Protein AF-A0A2J8KIH5-F1 (afdb_monomer_lite)

Organism: Pan troglodytes (NCBI:txid9598)

Secondary structure (DSSP, 8-state):
-HHHHHHHHHHHHHHHHHHHHHHHHHHHHHHHHHHHHHHHHHHHHHHHHHHHHHHHHHHHHTS----TT------SS----S-EEEEEEEE-TT--EEEEEEEEEEE--GGGTT-EE---EEESS--TTTTTT-TTTHHHH--TTPPPBBTTB--SSSSS-HHHHTTS-B--SSS-TT--

InterPro domains:
  IPR002181 Fibrinogen, alpha/beta/gamma chain, C-terminal globular domain [PF00147] (81-174)
  IPR002181 Fibrinogen, alpha/beta/gamma chain, C-terminal globular domain [PS51406] (83-180)
  IPR002181 Fibrinogen, alpha/beta/gamma chain, C-terminal globular domain [SM00186] (34-180)
  IPR014716 Fibrinogen, alpha/beta/gamma chain, C-terminal globular, subdomain 1 [G3DSA:3.90.215.10] (69-177)
  IPR036056 Fibrinogen-like, C-terminal [SSF56496] (82-174)
  IPR037579 Fibrinogen/angiopoietin-like [PTHR47221] (82-174)

Sequence (180 aa):
MAKMFSFILVTTALIMSREISALEDCAQEQVRLRAQVHLLETRVKQQQVKIKQLLQENEVQFLDKGDENTVIDLGSKRQYAEDYTLKIDLEDFEKNSRYAQYKNFKVGDEKNFYELNIGEYSGTAGDSLAGNFHPEVQWWASHQRMKFSTWDRDHDNYEGNCAEEDQSGWWFNRFDVLRA

Radius of gyration: 36.08 Å; chains: 1; bounding box: 93×75×76 Å

Structure (mmCIF, N/CA/C/O backbone):
data_AF-A0A2J8KIH5-F1
#
_entry.id   AF-A0A2J8KIH5-F1
#
loop_
_atom_site.group_PDB
_atom_site.id
_atom_site.type_symbol
_atom_site.label_atom_id
_atom_site.label_alt_id
_atom_site.label_comp_id
_atom_site.label_asym_id
_atom_site.label_entity_id
_atom_site.label_seq_id
_atom_site.pdbx_PDB_ins_code
_atom_site.Cartn_x
_atom_site.Cartn_y
_atom_site.Cartn_z
_atom_site.occupancy
_atom_site.B_iso_or_equiv
_atom_site.auth_seq_id
_atom_site.auth_comp_id
_atom_site.auth_asym_id
_atom_site.auth_atom_id
_atom_site.pdbx_PDB_model_num
ATOM 1 N N . MET A 1 1 ? -70.693 -60.080 53.841 1.00 62.47 1 MET A N 1
ATOM 2 C CA . MET A 1 1 ? -70.686 -59.134 52.701 1.00 62.47 1 MET A CA 1
ATOM 3 C C . MET A 1 1 ? -70.162 -57.743 53.075 1.00 62.47 1 MET A C 1
ATOM 5 O O . MET A 1 1 ? -69.231 -57.300 52.423 1.00 62.47 1 MET A O 1
ATOM 9 N N . ALA A 1 2 ? -70.632 -57.092 54.150 1.00 60.31 2 ALA A N 1
ATOM 10 C CA . ALA A 1 2 ? -70.178 -55.739 54.537 1.00 60.31 2 ALA A CA 1
ATOM 11 C C . ALA A 1 2 ? -68.654 -55.582 54.767 1.00 60.31 2 ALA A C 1
ATOM 13 O O . ALA A 1 2 ? -68.066 -54.586 54.356 1.00 60.31 2 ALA A O 1
ATOM 14 N N . LYS A 1 3 ? -67.987 -56.592 55.349 1.00 62.78 3 LYS A N 1
ATOM 15 C CA . LYS A 1 3 ? -66.528 -56.560 55.586 1.00 62.78 3 LYS A CA 1
ATOM 16 C C . LYS A 1 3 ? -65.689 -56.533 54.296 1.00 62.78 3 LYS A C 1
ATOM 18 O O . LYS A 1 3 ? -64.592 -55.993 54.303 1.00 62.78 3 LYS A O 1
ATOM 23 N N . MET A 1 4 ? -66.207 -57.083 53.196 1.00 65.75 4 MET A N 1
ATOM 24 C CA . MET A 1 4 ? -65.490 -57.176 51.917 1.00 65.75 4 MET A CA 1
ATOM 25 C C . MET A 1 4 ? -65.538 -55.855 51.135 1.00 65.75 4 MET A C 1
ATOM 27 O O . MET A 1 4 ? -64.523 -55.421 50.605 1.00 65.75 4 MET A O 1
ATOM 31 N N . PHE A 1 5 ? -66.688 -55.170 51.138 1.00 67.25 5 PHE A N 1
ATOM 32 C CA . PHE A 1 5 ? -66.838 -53.844 50.522 1.00 67.25 5 PHE A CA 1
ATOM 33 C C . PHE A 1 5 ? -65.976 -52.777 51.205 1.00 67.25 5 PHE A C 1
ATOM 35 O O . PHE A 1 5 ? -65.385 -51.938 50.532 1.00 67.25 5 PHE A O 1
ATOM 42 N N . SER A 1 6 ? -65.842 -52.850 52.533 1.00 72.75 6 SER A N 1
ATOM 43 C CA . SER A 1 6 ? -64.960 -51.953 53.286 1.00 72.75 6 SER A CA 1
ATOM 44 C C . SER A 1 6 ? -63.487 -52.135 52.912 1.00 72.75 6 SER A C 1
ATOM 46 O O . SER A 1 6 ? -62.759 -51.151 52.844 1.00 72.75 6 SER A O 1
ATOM 48 N N . PHE A 1 7 ? -63.042 -53.369 52.660 1.00 70.50 7 PHE A N 1
ATOM 49 C CA . PHE A 1 7 ? -61.662 -53.642 52.254 1.00 70.50 7 PHE A CA 1
ATOM 50 C C . PHE A 1 7 ? -61.374 -53.095 50.854 1.00 70.50 7 PHE A C 1
ATOM 52 O O . PHE A 1 7 ? -60.352 -52.447 50.651 1.00 70.50 7 PHE A O 1
ATOM 59 N N . ILE A 1 8 ? -62.310 -53.288 49.918 1.00 72.19 8 ILE A N 1
ATOM 60 C CA . ILE A 1 8 ? -62.192 -52.781 48.546 1.00 72.19 8 ILE A CA 1
ATOM 61 C C . ILE A 1 8 ? -62.066 -51.250 48.553 1.00 72.19 8 ILE A C 1
ATOM 63 O O . ILE A 1 8 ? -61.100 -50.732 48.000 1.00 72.19 8 ILE A O 1
ATOM 67 N N . LEU A 1 9 ? -62.950 -50.538 49.264 1.00 73.00 9 LEU A N 1
ATOM 68 C CA . LEU A 1 9 ? -62.911 -49.072 49.377 1.00 73.00 9 LEU A CA 1
ATOM 69 C C . LEU A 1 9 ? -61.588 -48.541 49.956 1.00 73.00 9 LEU A C 1
ATOM 71 O O . LEU A 1 9 ? -61.053 -47.546 49.467 1.00 73.00 9 LEU A O 1
ATOM 75 N N . VAL A 1 10 ? -61.037 -49.215 50.970 1.00 75.31 10 VAL A N 1
ATOM 76 C CA . VAL A 1 10 ? -59.755 -48.834 51.586 1.00 75.31 10 VAL A CA 1
ATOM 77 C C . VAL A 1 10 ? -58.589 -49.075 50.625 1.00 75.31 10 VAL A C 1
ATOM 79 O O . VAL A 1 10 ? -57.720 -48.216 50.490 1.00 75.31 10 VAL A O 1
ATOM 82 N N . THR A 1 11 ? -58.581 -50.205 49.911 1.00 74.38 11 THR A N 1
ATOM 83 C CA . THR A 1 11 ? -57.525 -50.502 48.931 1.00 74.38 11 THR A CA 1
ATOM 84 C C . THR A 1 11 ? -57.546 -49.544 47.745 1.00 74.38 11 THR A C 1
ATOM 86 O O . THR A 1 11 ? -56.491 -49.054 47.353 1.00 74.38 11 THR A O 1
ATOM 89 N N . THR A 1 12 ? -58.725 -49.197 47.220 1.00 74.25 12 THR A N 1
ATOM 90 C CA . THR A 1 12 ? -58.836 -48.221 46.130 1.00 74.25 12 THR A CA 1
ATOM 91 C C . THR A 1 12 ? -58.408 -46.829 46.583 1.00 74.25 12 THR A C 1
ATOM 93 O O . THR A 1 12 ? -57.681 -46.161 45.861 1.00 74.25 12 THR A O 1
ATOM 96 N N . ALA A 1 13 ? -58.764 -46.404 47.800 1.00 74.50 13 ALA A N 1
ATOM 97 C CA . ALA A 1 13 ? -58.343 -45.106 48.330 1.00 74.50 13 ALA A CA 1
ATOM 98 C C . ALA A 1 13 ? -56.814 -44.996 48.505 1.00 74.50 13 ALA A C 1
ATOM 100 O O . ALA A 1 13 ? -56.241 -43.952 48.209 1.00 74.50 13 ALA A O 1
ATOM 101 N N . LEU A 1 14 ? -56.150 -46.075 48.937 1.00 70.69 14 LEU A N 1
ATOM 102 C CA . LEU A 1 14 ? -54.689 -46.136 49.091 1.00 70.69 14 LEU A CA 1
ATOM 103 C C . LEU A 1 14 ? -53.931 -46.138 47.755 1.00 70.69 14 LEU A C 1
ATOM 105 O O . LEU A 1 14 ? -52.815 -45.627 47.682 1.00 70.69 14 LEU A O 1
ATOM 109 N N . ILE A 1 15 ? -54.508 -46.733 46.708 1.00 72.81 15 ILE A N 1
ATOM 110 C CA . ILE A 1 15 ? -53.921 -46.721 45.360 1.00 72.81 15 ILE A CA 1
ATOM 111 C C . ILE A 1 15 ? -54.034 -45.313 44.765 1.00 72.81 15 ILE A C 1
ATOM 113 O O . ILE A 1 15 ? -53.029 -44.757 44.331 1.00 72.81 15 ILE A O 1
ATOM 117 N N . MET A 1 16 ? -55.217 -44.697 44.854 1.00 67.56 16 MET A N 1
ATOM 118 C CA . MET A 1 16 ? -55.444 -43.337 44.354 1.00 67.56 16 MET A CA 1
ATOM 119 C C . MET A 1 16 ? -54.585 -42.297 45.086 1.00 67.56 16 MET A C 1
ATOM 121 O O . MET A 1 16 ? -54.053 -41.389 44.454 1.00 67.56 16 MET A O 1
ATOM 125 N N . SER A 1 17 ? -54.397 -42.420 46.406 1.00 65.19 17 SER A N 1
ATOM 126 C CA . SER A 1 17 ? -53.548 -41.486 47.159 1.00 65.19 17 SER A CA 1
ATOM 127 C C . SER A 1 17 ? -52.064 -41.609 46.803 1.00 65.19 17 SER A C 1
ATOM 129 O O . SER A 1 17 ? -51.377 -40.593 46.730 1.00 65.19 17 SER A O 1
ATOM 131 N N . ARG A 1 18 ? -51.581 -42.827 46.520 1.00 69.00 18 ARG A N 1
ATOM 132 C CA . ARG A 1 18 ? -50.215 -43.067 46.026 1.00 69.00 18 ARG A CA 1
ATOM 133 C C . ARG A 1 18 ? -49.982 -42.509 44.622 1.00 69.00 18 ARG A C 1
ATOM 135 O O . ARG A 1 18 ? -48.902 -41.992 44.352 1.00 69.00 18 ARG A O 1
ATOM 142 N N . GLU A 1 19 ? -50.968 -42.616 43.735 1.00 69.56 19 GLU A N 1
ATOM 143 C CA . GLU A 1 19 ? -50.882 -42.054 42.380 1.00 69.56 19 GLU A CA 1
ATOM 144 C C . GLU A 1 19 ? -50.878 -40.518 42.397 1.00 69.56 19 GLU A C 1
ATOM 146 O O . GLU A 1 19 ? -50.094 -39.905 41.675 1.00 69.56 19 GLU A O 1
ATOM 151 N N . ILE A 1 20 ? -51.675 -39.893 43.272 1.00 66.75 20 ILE A N 1
ATOM 152 C CA . ILE A 1 20 ? -51.694 -38.431 43.451 1.00 66.75 20 ILE A CA 1
ATOM 153 C C . ILE A 1 20 ? -50.359 -37.927 44.018 1.00 66.75 20 ILE A C 1
ATOM 155 O O . ILE A 1 20 ? -49.801 -36.976 43.473 1.00 66.75 20 ILE A O 1
ATOM 159 N N . SER A 1 21 ? -49.802 -38.587 45.043 1.00 67.19 21 SER A N 1
ATOM 160 C CA . SER A 1 21 ? -48.507 -38.182 45.611 1.00 67.19 21 SER A CA 1
ATOM 161 C C . SER A 1 21 ? -47.362 -38.315 44.602 1.00 67.19 21 SER A C 1
ATOM 163 O O . SER A 1 21 ? -46.514 -37.436 44.505 1.00 67.19 21 SER A O 1
ATOM 165 N N . ALA A 1 22 ? -47.365 -39.380 43.791 1.00 68.94 22 ALA A N 1
ATOM 166 C CA . ALA A 1 22 ? -46.358 -39.571 42.748 1.00 68.94 22 ALA A CA 1
ATOM 167 C C . ALA A 1 22 ? -46.469 -38.526 41.618 1.00 68.94 22 ALA A C 1
ATOM 169 O O . ALA A 1 22 ? -45.459 -38.142 41.024 1.00 68.94 22 ALA A O 1
ATOM 170 N N . LEU A 1 23 ? -47.685 -38.054 41.320 1.00 63.81 23 LEU A N 1
ATOM 171 C CA . LEU A 1 23 ? -47.927 -37.007 40.329 1.00 63.81 23 LEU A CA 1
ATOM 172 C C . LEU A 1 23 ? -47.483 -35.623 40.833 1.00 63.81 23 LEU A C 1
ATOM 174 O O . LEU A 1 23 ? -46.897 -34.863 40.060 1.00 63.81 23 LEU A O 1
ATOM 178 N N . GLU A 1 24 ? -47.706 -35.311 42.115 1.00 73.00 24 GLU A N 1
ATOM 179 C CA . GLU A 1 24 ? -47.193 -34.090 42.757 1.00 73.00 24 GLU A CA 1
ATOM 180 C C . GLU A 1 24 ? -45.658 -34.070 42.791 1.00 73.00 24 GLU A C 1
ATOM 182 O O . GLU A 1 24 ? -45.057 -33.069 42.393 1.00 73.00 24 GLU A O 1
ATOM 187 N N . ASP A 1 25 ? -45.019 -35.190 43.144 1.00 76.62 25 ASP A N 1
ATOM 188 C CA . ASP A 1 25 ? -43.556 -35.324 43.124 1.00 76.62 25 ASP A CA 1
ATOM 189 C C . ASP A 1 25 ? -42.980 -35.137 41.705 1.00 76.62 25 ASP A C 1
ATOM 191 O O . ASP A 1 25 ? -41.962 -34.466 41.511 1.00 76.62 25 ASP A O 1
ATOM 195 N N . CYS A 1 26 ? -43.658 -35.668 40.679 1.00 78.12 26 CYS A N 1
ATOM 196 C CA . CYS A 1 26 ? -43.258 -35.505 39.279 1.00 78.12 26 CYS A CA 1
ATOM 197 C C . CYS A 1 26 ? -43.402 -34.053 38.791 1.00 78.12 26 CYS A C 1
ATOM 199 O O . CYS A 1 26 ? -42.505 -33.526 38.124 1.00 78.12 26 CYS A O 1
ATOM 201 N N . ALA A 1 27 ? -44.502 -33.381 39.145 1.00 84.69 27 ALA A N 1
ATOM 202 C CA . ALA A 1 27 ? -44.735 -31.981 38.795 1.00 84.69 27 ALA A CA 1
ATOM 203 C C . ALA A 1 27 ? -43.718 -31.047 39.475 1.00 84.69 27 ALA A C 1
ATOM 205 O O . ALA A 1 27 ? -43.177 -30.142 38.829 1.00 84.69 27 ALA A O 1
ATOM 206 N N . GLN A 1 28 ? -43.400 -31.304 40.747 1.00 88.62 28 GLN A N 1
ATOM 207 C CA . GLN A 1 28 ? -42.380 -30.582 41.507 1.00 88.62 28 GLN A CA 1
ATOM 208 C C . GLN A 1 28 ? -40.995 -30.720 40.851 1.00 88.62 28 GLN A C 1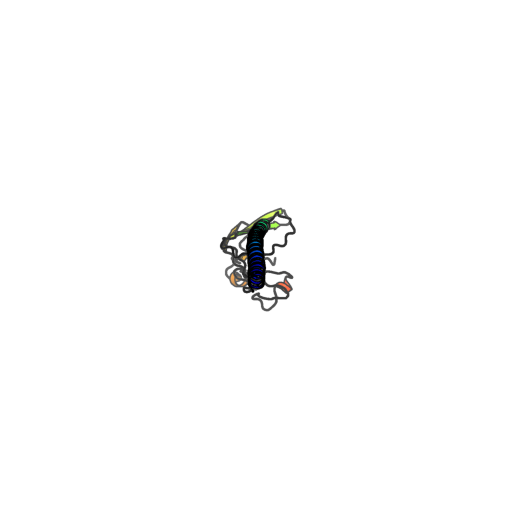
ATOM 210 O O . GLN A 1 28 ? -40.300 -29.721 40.630 1.00 88.62 28 GLN A O 1
ATOM 215 N N . GLU A 1 29 ? -40.609 -31.941 40.470 1.00 90.88 29 GLU A N 1
ATOM 216 C CA . GLU A 1 29 ? -39.312 -32.194 39.837 1.00 90.88 29 GLU A CA 1
ATOM 217 C C . GLU A 1 29 ? -39.248 -31.607 38.416 1.00 90.88 29 GLU A C 1
ATOM 219 O O . GLU A 1 29 ? -38.217 -31.073 38.006 1.00 90.88 29 GLU A O 1
ATOM 224 N N . GLN A 1 30 ? -40.363 -31.582 37.679 1.00 92.00 30 GLN A N 1
ATOM 225 C CA . GLN A 1 30 ? -40.442 -30.920 36.375 1.00 92.00 30 GLN A CA 1
ATOM 226 C C . GLN A 1 30 ? -40.236 -29.402 36.480 1.00 92.00 30 GLN A C 1
ATOM 228 O O . GLN A 1 30 ? -39.535 -28.816 35.651 1.00 92.00 30 GLN A O 1
ATOM 233 N N . VAL A 1 31 ? -40.818 -28.751 37.491 1.00 94.44 31 VAL A N 1
ATOM 234 C CA . VAL A 1 31 ? -40.609 -27.316 37.745 1.00 94.44 31 VAL A CA 1
ATOM 235 C C . VAL A 1 31 ? -39.153 -27.046 38.117 1.00 94.44 31 VAL A C 1
ATOM 237 O O . VAL A 1 31 ? -38.543 -26.120 37.576 1.00 94.44 31 VAL A O 1
ATOM 240 N N . ARG A 1 32 ? -38.560 -27.890 38.968 1.00 94.94 32 ARG A N 1
ATOM 241 C CA . ARG A 1 32 ? -37.146 -27.795 39.349 1.00 94.94 32 ARG A CA 1
ATOM 242 C C . ARG A 1 32 ? -36.214 -27.942 38.144 1.00 94.94 32 ARG A C 1
ATOM 244 O O . ARG A 1 32 ? -35.316 -27.118 37.968 1.00 94.94 32 ARG A O 1
ATOM 251 N N . LEU A 1 33 ? -36.433 -28.952 37.303 1.00 95.38 33 LEU A N 1
ATOM 252 C CA . LEU A 1 33 ? -35.628 -29.188 36.102 1.00 95.38 33 LEU A CA 1
ATOM 253 C C . LEU A 1 33 ? -35.782 -28.044 35.094 1.00 95.38 33 LEU A C 1
ATOM 255 O O . LEU A 1 33 ? -34.785 -27.573 34.552 1.00 95.38 33 LEU A O 1
ATOM 259 N N . ARG A 1 34 ? -36.998 -27.517 34.897 1.00 96.00 34 ARG A N 1
ATOM 260 C CA . ARG A 1 34 ? -37.233 -26.333 34.049 1.00 96.00 34 ARG A CA 1
ATOM 261 C C . ARG A 1 34 ? -36.507 -25.095 34.572 1.00 96.00 34 ARG A C 1
ATOM 263 O O . ARG A 1 34 ? -35.906 -24.371 33.782 1.00 96.00 34 ARG A O 1
ATOM 270 N N . ALA A 1 35 ? -36.507 -24.873 35.885 1.00 96.06 35 ALA A N 1
ATOM 271 C CA . ALA A 1 35 ? -35.762 -23.776 36.496 1.00 96.06 35 ALA A CA 1
ATOM 272 C C . ALA A 1 35 ? -34.242 -23.939 36.308 1.00 96.06 35 ALA A C 1
ATOM 274 O O . ALA A 1 35 ? -33.553 -22.967 35.996 1.00 96.06 35 ALA A O 1
ATOM 275 N N . GLN A 1 36 ? -33.714 -25.163 36.430 1.00 97.50 36 GLN A N 1
ATOM 276 C CA . GLN A 1 36 ? -32.299 -25.448 36.164 1.00 97.50 36 GLN A CA 1
ATOM 277 C C . GLN A 1 36 ? -31.924 -25.225 34.695 1.00 97.50 36 GLN A C 1
ATOM 279 O O . GLN A 1 36 ? -30.903 -24.591 34.427 1.00 97.50 36 GLN A O 1
ATOM 284 N N . VAL A 1 37 ? -32.749 -25.684 33.750 1.00 97.31 37 VAL A N 1
ATOM 285 C CA . VAL A 1 37 ? -32.538 -25.443 32.313 1.00 97.31 37 VAL A CA 1
ATOM 286 C C . VAL A 1 37 ? -32.551 -23.946 32.019 1.00 97.31 37 VAL A C 1
ATOM 288 O O . VAL A 1 37 ? -31.622 -23.443 31.393 1.00 97.31 37 VAL A O 1
ATOM 291 N N . HIS A 1 38 ? -33.521 -23.202 32.551 1.00 96.94 38 HIS A N 1
ATOM 292 C CA . HIS A 1 38 ? -33.596 -21.761 32.326 1.00 96.94 38 HIS A CA 1
ATOM 293 C C . HIS A 1 38 ? -32.378 -21.011 32.907 1.00 96.94 38 HIS A C 1
ATOM 295 O O . HIS A 1 38 ? -31.842 -20.089 32.278 1.00 96.94 38 HIS A O 1
ATOM 301 N N . LEU A 1 39 ? -31.884 -21.432 34.077 1.00 97.50 39 LEU A N 1
ATOM 302 C CA . LEU A 1 39 ? -30.657 -20.895 34.670 1.00 97.50 39 LEU A CA 1
ATOM 303 C C . LEU A 1 39 ? -29.432 -21.168 33.785 1.00 97.50 39 LEU A C 1
ATOM 305 O O . LEU A 1 39 ? -28.609 -20.272 33.585 1.00 97.50 39 LEU A O 1
ATOM 309 N N . LEU A 1 40 ? -29.313 -22.384 33.245 1.00 97.12 40 LEU A N 1
ATOM 310 C CA . LEU A 1 40 ? -28.233 -22.753 32.329 1.00 97.12 40 LEU A CA 1
ATOM 311 C C . LEU A 1 40 ? -28.295 -21.940 31.036 1.00 97.12 40 LEU A C 1
ATOM 313 O O . LEU A 1 40 ? -27.283 -21.378 30.630 1.00 97.12 40 LEU A O 1
ATOM 317 N N . GLU A 1 41 ? -29.473 -21.789 30.436 1.00 96.50 41 GLU A N 1
ATOM 318 C CA . GLU A 1 41 ? -29.662 -20.968 29.236 1.00 96.50 41 GLU A CA 1
ATOM 319 C C . GLU A 1 41 ? -29.258 -19.512 29.467 1.00 96.50 41 GLU A C 1
ATOM 321 O O . GLU A 1 41 ? -28.604 -18.897 28.624 1.00 96.50 41 GLU A O 1
ATOM 326 N N . THR A 1 42 ? -29.609 -18.957 30.627 1.00 96.00 42 THR A N 1
ATOM 327 C CA . THR A 1 42 ? -29.255 -17.579 30.982 1.00 96.00 42 THR A CA 1
ATOM 328 C C . THR A 1 42 ? -27.745 -17.432 31.139 1.00 96.00 42 THR A C 1
ATOM 330 O O . THR A 1 42 ? -27.160 -16.493 30.600 1.00 96.00 42 THR A O 1
ATOM 333 N N . ARG A 1 43 ? -27.089 -18.396 31.800 1.00 97.00 43 ARG A N 1
ATOM 334 C CA . ARG A 1 43 ? -25.625 -18.429 31.933 1.00 97.00 43 ARG A CA 1
ATOM 335 C C . ARG A 1 43 ? -24.929 -18.556 30.583 1.00 97.00 43 ARG A C 1
ATOM 337 O O . ARG A 1 43 ? -23.974 -17.825 30.344 1.00 97.00 43 ARG A O 1
ATOM 344 N N . VAL A 1 44 ? -25.424 -19.411 29.689 1.00 97.25 44 VAL A N 1
ATOM 345 C CA . VAL A 1 44 ? -24.875 -19.561 28.333 1.00 97.25 44 VAL A CA 1
ATOM 346 C C . VAL A 1 44 ? -25.023 -18.260 27.548 1.00 97.25 44 VAL A C 1
ATOM 348 O O . VAL A 1 44 ? -24.050 -17.801 26.958 1.00 97.25 44 VAL A O 1
ATOM 351 N N . LYS A 1 45 ? -26.192 -17.608 27.588 1.00 94.31 45 LYS A N 1
ATOM 352 C CA . LYS A 1 45 ? -26.393 -16.301 26.937 1.00 94.31 45 LYS A CA 1
ATOM 353 C C . LYS A 1 45 ? -25.450 -15.240 27.500 1.00 94.31 45 LYS A C 1
ATOM 355 O O . LYS A 1 45 ? -24.854 -14.483 26.740 1.00 94.31 45 LYS A O 1
ATOM 360 N N . GLN A 1 46 ? -25.263 -15.209 28.817 1.00 94.62 46 GLN A N 1
ATOM 361 C CA . GLN A 1 46 ? -24.366 -14.258 29.467 1.00 94.62 46 GLN A CA 1
ATOM 362 C C . GLN A 1 46 ? -22.895 -14.520 29.108 1.00 94.62 46 GLN A C 1
ATOM 364 O O . GLN A 1 46 ? -22.154 -13.581 28.822 1.00 94.62 46 GLN A O 1
ATOM 369 N N . GLN A 1 47 ? -22.483 -15.789 29.046 1.00 93.06 47 GLN A N 1
ATOM 370 C CA . GLN A 1 47 ? -21.162 -16.181 28.557 1.00 93.06 47 GLN A CA 1
ATOM 371 C C . GLN A 1 47 ? -20.975 -15.813 27.084 1.00 93.06 47 GLN A C 1
AT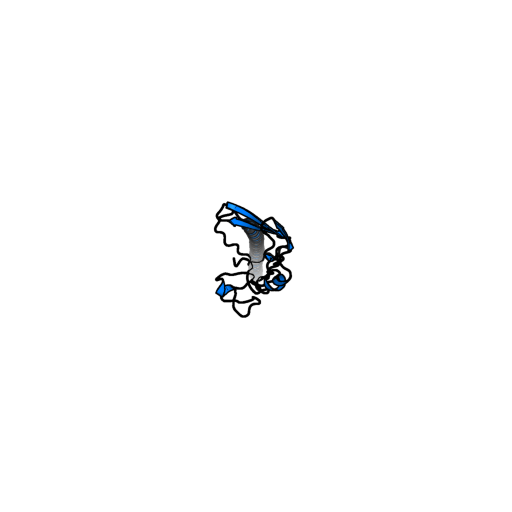OM 373 O O . GLN A 1 47 ? -19.931 -15.278 26.733 1.00 93.06 47 GLN A O 1
ATOM 378 N N . GLN A 1 48 ? -21.982 -16.019 26.231 1.00 90.12 48 GLN A N 1
ATOM 379 C CA . GLN A 1 48 ? -21.930 -15.619 24.823 1.00 90.12 48 GLN A CA 1
ATOM 380 C C . GLN A 1 48 ? -21.766 -14.106 24.658 1.00 90.12 48 GLN A C 1
ATOM 382 O O . GLN A 1 48 ? -20.962 -13.672 23.838 1.00 90.12 48 GLN A O 1
ATOM 387 N N . VAL A 1 49 ? -22.488 -13.299 25.441 1.00 93.00 49 VAL A N 1
ATOM 388 C CA . VAL A 1 49 ? -22.319 -11.837 25.442 1.00 93.00 49 VAL A CA 1
ATOM 389 C C . VAL A 1 49 ? -20.908 -11.465 25.886 1.00 93.00 49 VAL A C 1
ATOM 391 O O . VAL A 1 49 ? -20.260 -10.662 25.224 1.00 93.00 49 VAL A O 1
ATOM 394 N N . LYS A 1 50 ? -20.393 -12.097 26.946 1.00 92.44 50 LYS A N 1
ATOM 395 C CA . LYS A 1 50 ? -19.039 -11.829 27.435 1.00 92.44 50 LYS A CA 1
ATOM 396 C C . LYS A 1 50 ? -17.957 -12.254 26.442 1.00 92.44 50 LYS A C 1
ATOM 398 O O . LYS A 1 50 ? -16.989 -11.530 26.281 1.00 92.44 50 LYS A O 1
ATOM 403 N N . ILE A 1 51 ? -18.132 -13.373 25.738 1.00 90.81 51 ILE A N 1
ATOM 404 C CA . ILE A 1 51 ? -17.228 -13.794 24.658 1.00 90.81 51 ILE A CA 1
ATOM 405 C C . ILE A 1 51 ? -17.248 -12.767 23.526 1.00 90.81 51 ILE A C 1
ATOM 407 O O . ILE A 1 51 ? -16.187 -12.353 23.084 1.00 90.81 51 ILE A O 1
ATOM 411 N N . LYS A 1 52 ? -18.426 -12.307 23.087 1.00 81.75 52 LYS A N 1
ATOM 412 C CA . LYS A 1 52 ? -18.525 -11.255 22.061 1.00 81.75 52 LYS A CA 1
ATOM 413 C C . LYS A 1 52 ? -17.851 -9.958 22.504 1.00 81.75 52 LYS A C 1
ATOM 415 O O . LYS A 1 52 ? -17.128 -9.364 21.717 1.00 81.75 52 LYS A O 1
ATOM 420 N N . GLN A 1 53 ? -18.050 -9.557 23.758 1.00 84.62 53 GLN A N 1
ATOM 421 C CA . GLN A 1 53 ? -17.408 -8.376 24.323 1.00 84.62 53 GLN A CA 1
ATOM 422 C C . GLN A 1 53 ? -15.884 -8.535 24.380 1.00 84.62 53 GLN A C 1
ATOM 424 O O . GLN A 1 53 ? -15.176 -7.643 23.940 1.00 84.62 53 GLN A O 1
ATOM 429 N N . LEU A 1 54 ? -15.377 -9.679 24.845 1.00 78.94 54 LEU A N 1
ATOM 430 C CA . LEU A 1 54 ? -13.940 -9.959 24.885 1.00 78.94 54 LEU A CA 1
ATOM 431 C C . LEU A 1 54 ? -13.326 -10.033 23.482 1.00 78.94 54 LEU A C 1
ATOM 433 O O . LEU A 1 54 ? -12.201 -9.596 23.292 1.00 78.94 54 LEU A O 1
ATOM 437 N N . LEU A 1 55 ? -14.051 -10.562 22.491 1.00 76.12 55 LEU A N 1
ATOM 438 C CA . LEU A 1 55 ? -13.609 -10.543 21.095 1.00 76.12 55 LEU A CA 1
ATOM 439 C C . LEU A 1 55 ? -13.515 -9.110 20.564 1.00 76.12 55 LEU A C 1
ATOM 441 O O . LEU A 1 55 ? -12.530 -8.777 19.918 1.00 76.12 55 LEU A O 1
ATOM 445 N N . GLN A 1 56 ? -14.485 -8.256 20.896 1.00 71.50 56 GLN A N 1
ATOM 446 C CA . GLN A 1 56 ? -14.465 -6.844 20.523 1.00 71.50 56 GLN A CA 1
ATOM 447 C C . GLN A 1 56 ? -13.350 -6.068 21.252 1.00 71.50 56 GLN A C 1
ATOM 449 O O . GLN A 1 56 ? -12.661 -5.260 20.640 1.00 71.50 56 GLN A O 1
ATOM 454 N N . GLU A 1 57 ? -13.123 -6.333 22.541 1.00 68.38 57 GLU A N 1
ATOM 455 C CA . GLU A 1 57 ? -12.020 -5.748 23.319 1.00 68.38 57 GLU A CA 1
ATOM 456 C C . GLU A 1 57 ? -10.648 -6.206 22.791 1.00 68.38 57 GLU A C 1
ATOM 458 O O . GLU A 1 57 ? -9.744 -5.384 22.640 1.00 68.38 57 GLU A O 1
ATOM 463 N N . ASN A 1 58 ? -10.504 -7.486 22.429 1.00 56.81 58 ASN A N 1
ATOM 464 C CA . ASN A 1 58 ? -9.296 -8.015 21.792 1.00 56.81 58 ASN A CA 1
ATOM 465 C C . ASN A 1 58 ? -9.082 -7.421 20.395 1.00 56.81 58 ASN A C 1
ATOM 467 O O . ASN A 1 58 ? -7.948 -7.129 20.031 1.00 56.81 58 ASN A O 1
ATOM 471 N N . GLU A 1 59 ? -10.142 -7.190 19.617 1.00 52.91 59 GLU A N 1
ATOM 472 C CA . GLU A 1 59 ? -10.036 -6.496 18.331 1.00 52.91 59 GLU A CA 1
ATOM 473 C C . GLU A 1 59 ? -9.496 -5.063 18.498 1.00 52.91 59 GLU A C 1
ATOM 475 O O . GLU A 1 59 ? -8.662 -4.631 17.697 1.00 52.91 59 GLU A O 1
ATOM 480 N N . VAL A 1 60 ? -9.895 -4.349 19.553 1.00 52.22 60 VAL A N 1
ATOM 481 C CA . VAL A 1 60 ? -9.390 -2.996 19.849 1.00 52.22 60 VAL A CA 1
ATOM 482 C C . VAL A 1 60 ? -7.935 -3.016 20.349 1.00 52.22 60 VAL A C 1
ATOM 484 O O . VAL A 1 60 ? -7.190 -2.078 20.077 1.00 52.22 60 VAL A O 1
ATOM 487 N N . GLN A 1 61 ? -7.484 -4.083 21.018 1.00 48.03 61 GLN A N 1
ATOM 488 C CA . GLN A 1 61 ? -6.109 -4.185 21.532 1.00 48.03 61 GLN A CA 1
ATOM 489 C C . GLN A 1 61 ? -5.022 -4.443 20.474 1.00 48.03 61 GLN A C 1
ATOM 491 O O . GLN A 1 61 ? -3.852 -4.219 20.772 1.00 48.03 61 GLN A O 1
ATOM 496 N N . PHE A 1 62 ? -5.370 -4.850 19.248 1.00 45.19 62 PHE A N 1
ATOM 497 C CA . PHE A 1 62 ? -4.401 -5.001 18.147 1.00 45.19 62 PHE A CA 1
ATOM 498 C C . PHE A 1 62 ? -3.975 -3.668 17.495 1.00 45.19 62 PHE A C 1
ATOM 500 O O . PHE A 1 62 ? -3.199 -3.677 16.543 1.00 45.19 62 PHE A O 1
ATOM 507 N N . LEU A 1 63 ? -4.439 -2.518 17.999 1.00 44.31 63 LEU A N 1
ATOM 508 C CA . LEU A 1 63 ? -3.881 -1.205 17.655 1.00 44.31 63 LEU A CA 1
ATOM 509 C C . LEU A 1 63 ? -2.587 -0.959 18.452 1.00 44.31 63 LEU A C 1
ATOM 511 O O . LEU A 1 63 ? -2.573 -0.305 19.490 1.00 44.31 63 LEU A O 1
ATOM 515 N N . ASP A 1 64 ? -1.538 -1.595 17.940 1.00 45.16 64 ASP A N 1
ATOM 516 C CA . ASP A 1 64 ? -0.105 -1.306 18.015 1.0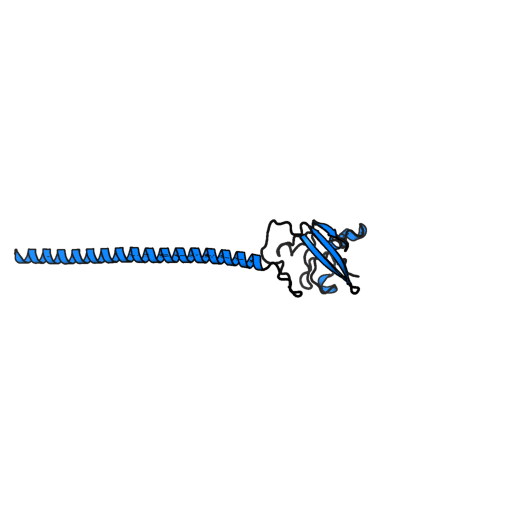0 45.16 64 ASP A CA 1
ATOM 517 C C . ASP A 1 64 ? 0.440 -0.607 19.280 1.00 45.16 64 ASP A C 1
ATOM 519 O O . ASP A 1 64 ? 0.551 0.617 19.385 1.00 45.16 64 ASP A O 1
ATOM 523 N N . LYS A 1 65 ? 0.917 -1.428 20.224 1.00 44.19 65 LYS A N 1
ATOM 524 C CA . LYS A 1 65 ? 2.171 -1.105 20.910 1.00 44.19 65 LYS A CA 1
ATOM 525 C C . LYS A 1 65 ? 3.278 -1.368 19.893 1.00 44.19 65 LYS A C 1
ATOM 527 O O . LYS A 1 65 ? 3.680 -2.517 19.759 1.00 44.19 65 LYS A O 1
ATOM 532 N N . GLY A 1 66 ? 3.716 -0.305 19.221 1.00 43.25 66 GLY A N 1
ATOM 533 C CA . GLY A 1 66 ? 4.800 -0.339 18.248 1.00 43.25 66 GLY A CA 1
ATOM 534 C C . GLY A 1 66 ? 6.022 -1.057 18.804 1.00 43.25 66 GLY A C 1
ATOM 535 O O . GLY A 1 66 ? 6.739 -0.521 19.649 1.00 43.25 66 GLY A O 1
ATOM 536 N N . ASP A 1 67 ? 6.218 -2.279 18.329 1.00 43.31 67 ASP A N 1
ATOM 537 C CA . ASP A 1 67 ? 7.486 -2.988 18.362 1.00 43.31 67 ASP A CA 1
ATOM 538 C C . ASP A 1 67 ? 7.956 -3.065 16.906 1.00 43.31 67 ASP A C 1
ATOM 540 O O . ASP A 1 67 ? 7.186 -3.434 16.011 1.00 43.31 67 ASP A O 1
ATOM 544 N N . GLU A 1 68 ? 9.210 -2.693 16.664 1.00 50.44 68 GLU A N 1
ATOM 545 C CA . GLU A 1 68 ? 9.816 -2.417 15.347 1.00 50.44 68 GLU A CA 1
ATOM 546 C C . GLU A 1 68 ? 9.855 -3.632 14.387 1.00 50.44 68 GLU A C 1
ATOM 548 O O . GLU A 1 68 ? 10.293 -3.517 13.246 1.00 50.44 68 GLU A O 1
ATOM 553 N N . ASN A 1 69 ? 9.327 -4.786 14.812 1.00 46.41 69 ASN A N 1
ATOM 554 C CA . ASN A 1 69 ? 9.271 -6.041 14.060 1.00 46.41 69 ASN A CA 1
ATOM 555 C C . ASN A 1 69 ? 7.838 -6.545 13.786 1.00 46.41 69 ASN A C 1
ATOM 557 O O . ASN A 1 69 ? 7.637 -7.730 13.501 1.00 46.41 69 ASN A O 1
ATOM 561 N N . THR A 1 70 ? 6.822 -5.689 13.891 1.00 50.00 70 THR A N 1
ATOM 562 C CA . THR A 1 70 ? 5.428 -6.126 13.742 1.00 50.00 70 THR A CA 1
ATOM 563 C C . THR A 1 70 ? 5.062 -6.323 12.267 1.00 50.00 70 THR A C 1
ATOM 565 O O . THR A 1 70 ? 4.927 -5.371 11.503 1.00 50.00 70 THR A O 1
ATOM 568 N N . VAL A 1 71 ? 4.875 -7.583 11.859 1.00 47.72 71 VAL A N 1
ATOM 569 C CA . VAL A 1 71 ? 4.228 -7.938 10.587 1.00 47.72 71 VAL A CA 1
ATOM 570 C C . VAL A 1 71 ? 2.773 -7.479 10.664 1.00 47.72 71 VAL A C 1
ATOM 572 O O . VAL A 1 71 ? 1.978 -8.040 11.419 1.00 47.72 71 VAL A O 1
ATOM 575 N N . ILE A 1 72 ? 2.430 -6.440 9.906 1.00 55.41 72 ILE A N 1
ATOM 576 C CA . ILE A 1 72 ? 1.065 -5.918 9.830 1.00 55.41 72 ILE A CA 1
ATOM 577 C C . ILE A 1 72 ? 0.249 -6.863 8.936 1.00 55.41 72 ILE A C 1
ATOM 579 O O . ILE A 1 72 ? 0.346 -6.813 7.711 1.00 55.41 72 ILE A O 1
ATOM 583 N N . ASP A 1 73 ? -0.550 -7.744 9.544 1.00 51.41 73 ASP A N 1
ATOM 584 C CA . ASP A 1 73 ? -1.540 -8.548 8.819 1.00 51.41 73 ASP A CA 1
ATOM 585 C C . ASP A 1 73 ? -2.744 -7.671 8.437 1.00 51.41 73 ASP A C 1
ATOM 587 O O . ASP A 1 73 ? -3.588 -7.328 9.267 1.00 51.41 73 ASP A O 1
ATOM 591 N N . LEU A 1 74 ? -2.820 -7.303 7.157 1.00 56.31 74 LEU A N 1
ATOM 592 C CA . LEU A 1 74 ? -3.920 -6.529 6.572 1.00 56.31 74 LEU A CA 1
ATOM 593 C C . LEU A 1 74 ? -5.139 -7.406 6.207 1.00 56.31 74 LEU A C 1
ATOM 595 O O . LEU A 1 74 ? -6.147 -6.892 5.722 1.00 56.31 74 LEU A O 1
ATOM 599 N N . GLY A 1 75 ? -5.065 -8.729 6.399 1.00 51.94 75 GLY A N 1
ATOM 600 C CA . GLY A 1 75 ? -5.885 -9.695 5.665 1.00 51.94 75 GLY A CA 1
ATOM 601 C C . GLY A 1 75 ? -7.173 -10.189 6.323 1.00 51.94 75 GLY A C 1
ATOM 602 O O . GLY A 1 75 ? -7.950 -10.880 5.663 1.00 51.94 75 GLY A O 1
ATOM 603 N N . SER A 1 76 ? -7.465 -9.860 7.582 1.00 47.28 76 SER A N 1
ATOM 604 C CA . SER A 1 76 ? -8.543 -10.553 8.305 1.00 47.28 76 SER A CA 1
ATOM 605 C C . SER A 1 76 ? -9.679 -9.630 8.774 1.00 47.28 76 SER A C 1
ATOM 607 O O . SER A 1 76 ? -9.737 -9.197 9.920 1.00 47.28 76 SER A O 1
ATOM 609 N N . LYS A 1 77 ? -10.673 -9.437 7.889 1.00 47.59 77 LYS A N 1
ATOM 610 C CA . LYS A 1 77 ? -12.091 -9.136 8.220 1.00 47.59 77 LYS A CA 1
ATOM 611 C C . LYS A 1 77 ? -12.467 -7.760 8.797 1.00 47.59 77 LYS A C 1
ATOM 613 O O . LYS A 1 77 ? -13.486 -7.644 9.477 1.00 47.59 77 LYS A O 1
ATOM 618 N N . ARG A 1 78 ? -11.761 -6.685 8.464 1.00 52.81 78 ARG A N 1
ATOM 619 C CA . ARG A 1 78 ? -12.156 -5.335 8.904 1.00 52.81 78 ARG A CA 1
ATOM 620 C C . ARG A 1 78 ? -12.649 -4.468 7.755 1.00 52.81 78 ARG A C 1
ATOM 622 O O . ARG A 1 78 ? -11.953 -3.580 7.287 1.00 52.81 78 ARG A O 1
ATOM 629 N N . GLN A 1 79 ? -13.889 -4.694 7.325 1.00 45.66 79 GLN A N 1
ATOM 630 C CA . GLN A 1 79 ? -14.602 -3.718 6.499 1.00 45.66 79 GLN A CA 1
ATOM 631 C C . GLN A 1 79 ? -15.210 -2.641 7.406 1.00 45.66 79 GLN A C 1
ATOM 633 O O . GLN A 1 79 ? -16.425 -2.568 7.580 1.00 45.66 79 GLN A O 1
ATOM 638 N N . TYR A 1 80 ? -14.358 -1.832 8.037 1.00 47.06 80 TYR A N 1
ATOM 639 C CA . TYR A 1 80 ? -14.812 -0.598 8.670 1.00 47.06 80 TYR A CA 1
ATOM 640 C C . TYR A 1 80 ? -14.955 0.463 7.583 1.00 47.06 80 TYR A C 1
ATOM 642 O O . TYR A 1 80 ? -14.035 0.710 6.806 1.00 47.06 80 TYR A O 1
ATOM 650 N N . ALA A 1 81 ? -16.132 1.081 7.522 1.00 48.09 81 ALA A N 1
ATOM 651 C CA . ALA A 1 81 ? -16.401 2.275 6.727 1.00 48.09 81 ALA A CA 1
ATOM 652 C C . ALA A 1 81 ? -15.753 3.517 7.371 1.00 48.09 81 ALA A C 1
ATOM 654 O O . ALA A 1 81 ? -16.401 4.549 7.516 1.00 48.09 81 ALA A O 1
ATOM 655 N N . GLU A 1 82 ? -14.502 3.388 7.812 1.00 56.50 82 GLU A N 1
ATOM 656 C CA . GLU A 1 82 ? -13.684 4.501 8.273 1.00 56.50 82 GLU A CA 1
ATOM 657 C C . GLU A 1 82 ? -12.671 4.854 7.185 1.00 56.50 82 GLU A C 1
ATOM 659 O O . GLU A 1 82 ? -12.116 3.981 6.510 1.00 56.50 82 GLU A O 1
ATOM 664 N N . ASP A 1 83 ? -12.464 6.151 6.981 1.00 75.50 83 ASP A N 1
ATOM 665 C CA . ASP A 1 83 ? -11.472 6.655 6.042 1.00 75.50 83 ASP A CA 1
ATOM 666 C C . ASP A 1 83 ? -10.083 6.518 6.674 1.00 75.50 83 ASP A C 1
ATOM 668 O O . ASP A 1 83 ? -9.623 7.375 7.430 1.00 75.50 83 ASP A O 1
ATOM 672 N N . TYR A 1 84 ? -9.411 5.405 6.382 1.00 85.31 84 TYR A N 1
ATOM 673 C CA . TYR A 1 84 ? -8.042 5.182 6.829 1.00 85.31 84 TYR A CA 1
ATOM 674 C C . TYR A 1 84 ? -7.068 6.111 6.102 1.00 85.31 84 TYR A C 1
ATOM 676 O O . TYR A 1 84 ? -7.219 6.425 4.918 1.00 85.31 84 TYR A O 1
ATOM 684 N N . THR A 1 85 ? -6.038 6.542 6.826 1.00 89.38 85 THR A N 1
ATOM 685 C CA . THR A 1 85 ? -4.904 7.282 6.269 1.00 89.38 85 THR A CA 1
ATOM 686 C C . THR A 1 85 ? -3.658 6.418 6.382 1.00 89.38 85 THR A C 1
ATOM 688 O O . THR A 1 85 ? -3.290 6.011 7.481 1.00 89.38 85 THR A O 1
ATOM 691 N N . LEU A 1 86 ? -3.007 6.151 5.252 1.00 91.38 86 LEU A N 1
ATOM 692 C CA . LEU A 1 86 ? -1.691 5.521 5.215 1.00 91.38 86 LEU A CA 1
ATOM 693 C C . LEU A 1 86 ? -0.632 6.601 5.426 1.00 91.38 86 LEU A C 1
ATOM 695 O O . LEU A 1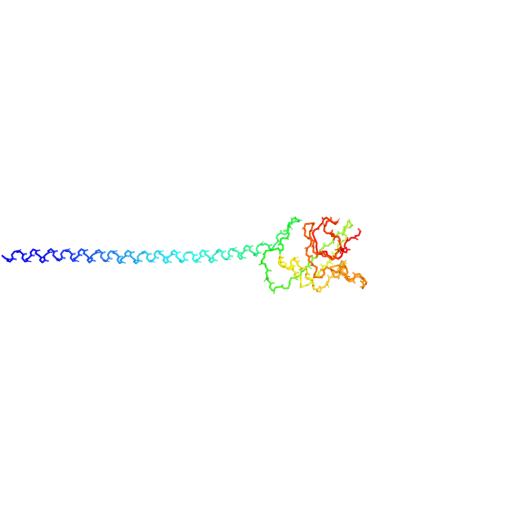 86 ? -0.639 7.598 4.711 1.00 91.38 86 LEU A O 1
ATOM 699 N N . LYS A 1 87 ? 0.287 6.398 6.371 1.00 93.50 87 LYS A N 1
ATOM 700 C CA . LYS A 1 87 ? 1.479 7.231 6.556 1.00 93.50 87 LYS A CA 1
ATOM 701 C C . LYS A 1 87 ? 2.717 6.356 6.394 1.00 93.50 87 LYS A C 1
ATOM 703 O O . LYS A 1 87 ? 2.842 5.347 7.075 1.00 93.50 87 LYS A O 1
ATOM 708 N N . ILE A 1 88 ? 3.604 6.761 5.497 1.00 92.19 88 ILE A N 1
ATOM 709 C CA . ILE A 1 88 ? 4.893 6.130 5.232 1.00 92.19 88 ILE A CA 1
ATOM 710 C C . ILE A 1 88 ? 5.962 7.112 5.696 1.00 92.19 88 ILE A C 1
ATOM 712 O O . ILE A 1 88 ? 6.023 8.231 5.185 1.00 92.19 88 ILE A O 1
ATOM 716 N N . ASP A 1 89 ? 6.779 6.703 6.659 1.00 93.38 89 ASP A N 1
ATOM 717 C CA . ASP A 1 89 ? 7.962 7.441 7.092 1.00 93.38 89 ASP A CA 1
ATOM 718 C C . ASP A 1 89 ? 9.206 6.797 6.479 1.00 93.38 89 ASP A C 1
ATOM 720 O O . ASP A 1 89 ? 9.344 5.576 6.465 1.00 93.38 89 ASP A O 1
ATOM 724 N N . LEU A 1 90 ? 10.090 7.628 5.941 1.00 90.81 90 LEU A N 1
ATOM 725 C CA . LEU A 1 90 ? 11.316 7.229 5.264 1.00 90.81 90 LEU A CA 1
ATOM 726 C C . LEU A 1 90 ? 12.488 7.941 5.932 1.00 90.81 90 LEU A C 1
ATOM 728 O O . LEU A 1 90 ? 12.399 9.134 6.224 1.00 90.81 90 LEU A O 1
ATOM 732 N N . GLU A 1 91 ? 13.593 7.234 6.122 1.00 93.75 91 GLU A N 1
ATOM 733 C CA . GLU A 1 91 ? 14.856 7.787 6.602 1.00 93.75 91 GLU A CA 1
ATOM 734 C C . GLU A 1 91 ? 15.985 7.279 5.703 1.00 93.75 91 GLU A C 1
ATOM 736 O O . GLU A 1 91 ? 16.042 6.089 5.389 1.00 93.75 91 GLU A O 1
ATOM 741 N N . ASP A 1 92 ? 16.854 8.181 5.248 1.00 92.00 92 ASP A N 1
ATOM 742 C CA . ASP A 1 92 ? 18.052 7.807 4.495 1.00 92.00 92 ASP A CA 1
ATOM 743 C C . ASP A 1 92 ? 19.248 7.505 5.420 1.00 92.00 92 ASP A C 1
ATOM 745 O O . ASP A 1 92 ? 19.211 7.719 6.632 1.00 92.00 92 ASP A O 1
ATOM 749 N N . PHE A 1 93 ? 20.355 7.021 4.851 1.00 94.94 93 PHE A N 1
ATOM 750 C CA . PHE A 1 93 ? 21.563 6.695 5.622 1.00 94.94 93 PHE A CA 1
ATOM 751 C C . PHE A 1 93 ? 22.224 7.912 6.298 1.00 94.94 93 PHE A C 1
ATOM 753 O O . PHE A 1 93 ? 23.042 7.742 7.204 1.00 94.94 93 PHE A O 1
ATOM 760 N N . GLU A 1 94 ? 21.880 9.131 5.875 1.00 96.75 94 GLU A N 1
ATOM 761 C CA . GLU A 1 94 ? 22.341 10.391 6.465 1.00 96.75 94 GLU A CA 1
ATOM 762 C C . GLU A 1 94 ? 21.386 10.915 7.553 1.00 96.75 94 GLU A C 1
ATOM 764 O O . GLU A 1 94 ? 21.642 11.970 8.138 1.00 96.75 94 GLU A O 1
ATOM 769 N N . LYS A 1 95 ? 20.335 10.150 7.887 1.00 94.00 95 LYS A N 1
ATOM 770 C CA . LYS A 1 95 ? 19.279 10.482 8.857 1.00 94.00 95 LYS A CA 1
ATOM 771 C C . LYS A 1 95 ? 18.371 11.633 8.430 1.00 94.00 95 LYS A C 1
ATOM 773 O O . LYS A 1 95 ? 17.756 12.287 9.276 1.00 94.00 95 LYS A O 1
ATOM 778 N N . ASN A 1 96 ? 18.266 11.906 7.134 1.00 95.62 96 ASN A N 1
ATOM 779 C CA . ASN A 1 96 ? 17.233 12.806 6.645 1.00 95.62 96 ASN A CA 1
ATOM 780 C C . ASN A 1 96 ? 15.908 12.046 6.588 1.00 95.62 96 ASN A C 1
ATOM 782 O O . ASN A 1 96 ? 15.780 11.051 5.873 1.00 95.62 96 ASN A O 1
ATOM 786 N N . SER A 1 97 ? 14.904 12.546 7.305 1.00 94.38 97 SER A N 1
ATOM 787 C CA . SER A 1 97 ? 13.573 11.943 7.314 1.00 94.38 97 SER A CA 1
ATOM 788 C C . SER A 1 97 ? 12.624 12.639 6.336 1.00 94.38 97 SER A C 1
ATOM 790 O O . SER A 1 97 ? 12.566 13.871 6.244 1.00 94.38 97 SER A O 1
ATOM 792 N N . ARG A 1 98 ? 11.821 11.847 5.629 1.00 95.69 98 ARG A N 1
ATOM 793 C CA . ARG A 1 98 ? 10.711 12.302 4.784 1.00 95.69 98 ARG A CA 1
ATOM 794 C C . ARG A 1 98 ? 9.477 11.466 5.071 1.00 95.69 98 ARG A C 1
ATOM 796 O O . ARG A 1 98 ? 9.575 10.383 5.631 1.00 95.69 98 ARG A O 1
ATOM 803 N N . TYR A 1 99 ? 8.311 11.964 4.679 1.00 95.12 99 TYR A N 1
ATOM 804 C CA . TYR A 1 99 ? 7.080 11.193 4.816 1.00 95.12 99 TYR A CA 1
ATOM 805 C C . TYR A 1 99 ? 6.156 11.363 3.614 1.00 95.12 99 TYR A C 1
ATOM 807 O O . TYR A 1 99 ? 6.185 12.395 2.935 1.00 95.12 99 TYR A O 1
ATOM 815 N N . ALA A 1 100 ? 5.312 10.361 3.395 1.00 95.62 100 ALA A N 1
ATOM 816 C CA . ALA A 1 100 ? 4.174 10.386 2.487 1.00 95.62 100 ALA A CA 1
ATOM 817 C C . ALA A 1 100 ? 2.911 9.986 3.259 1.00 95.62 100 ALA A C 1
ATOM 819 O O . ALA A 1 100 ? 2.932 9.049 4.052 1.00 95.62 100 ALA A O 1
ATOM 820 N N . GLN A 1 101 ? 1.810 10.695 3.048 1.00 95.94 101 GLN A N 1
ATOM 821 C CA . GLN A 1 101 ? 0.499 10.394 3.609 1.00 95.94 101 GLN A CA 1
ATOM 822 C C . GLN A 1 101 ? -0.522 10.280 2.485 1.00 95.94 101 GLN A C 1
ATOM 824 O O . GLN A 1 101 ? -0.561 11.135 1.606 1.00 95.94 101 GLN A O 1
ATOM 829 N N . TYR A 1 102 ? -1.367 9.256 2.546 1.00 94.38 102 TYR A N 1
ATOM 830 C CA . TYR A 1 102 ? -2.447 9.015 1.595 1.00 94.38 102 TYR A CA 1
ATOM 831 C C . TYR A 1 102 ? -3.758 8.861 2.355 1.00 94.38 102 TYR A C 1
ATOM 833 O O . TYR A 1 102 ? -3.927 7.921 3.136 1.00 94.38 102 TYR A O 1
ATOM 841 N N . LYS A 1 103 ? -4.696 9.785 2.138 1.00 92.50 103 LYS A N 1
ATOM 842 C CA . LYS A 1 103 ? -6.061 9.658 2.672 1.00 92.50 103 LYS A CA 1
ATOM 843 C C . LYS A 1 103 ? -6.838 8.577 1.926 1.00 92.50 103 LYS A C 1
ATOM 845 O O . LYS A 1 103 ? -6.470 8.210 0.815 1.00 92.50 103 LYS A O 1
ATOM 850 N N . ASN A 1 104 ? -7.959 8.135 2.494 1.00 90.19 104 ASN A N 1
ATOM 851 C CA . ASN A 1 104 ? -8.874 7.158 1.890 1.00 90.19 104 ASN A CA 1
ATOM 852 C C . ASN A 1 104 ? -8.168 5.865 1.451 1.00 90.19 104 ASN A C 1
ATOM 854 O O . ASN A 1 104 ? -8.557 5.253 0.456 1.00 90.19 104 ASN A O 1
ATOM 858 N N . PHE A 1 105 ? -7.129 5.471 2.187 1.00 90.50 105 PHE A N 1
ATOM 859 C CA . PHE A 1 105 ? -6.366 4.262 1.927 1.00 90.50 105 PHE A CA 1
ATOM 860 C C . PHE A 1 105 ? -7.239 3.029 2.158 1.00 90.50 105 PHE A C 1
ATOM 862 O O . PHE A 1 105 ? -7.886 2.902 3.201 1.00 90.50 105 PHE A O 1
ATOM 869 N N . LYS A 1 106 ? -7.271 2.121 1.184 1.00 89.69 106 LYS A N 1
ATOM 870 C CA . LYS A 1 106 ? -8.007 0.856 1.261 1.00 89.69 106 LYS A CA 1
ATOM 871 C C . LYS A 1 106 ? -7.209 -0.244 0.578 1.00 89.69 106 LYS A C 1
ATOM 873 O O . LYS A 1 106 ? -6.575 -0.013 -0.446 1.00 89.69 106 LYS A O 1
ATOM 878 N N . VAL A 1 107 ? -7.315 -1.446 1.129 1.00 91.50 107 VAL A N 1
ATOM 879 C CA . VAL A 1 107 ? -6.790 -2.677 0.538 1.00 91.50 107 VAL A CA 1
ATOM 880 C C . VAL A 1 107 ? -7.970 -3.608 0.298 1.00 91.50 107 VAL A C 1
ATOM 882 O O . VAL A 1 107 ? -8.831 -3.763 1.169 1.00 91.50 107 VAL A O 1
ATOM 885 N N . GLY A 1 108 ? -8.048 -4.171 -0.906 1.00 88.00 108 GLY A N 1
ATOM 886 C CA . GLY A 1 108 ? -9.061 -5.153 -1.274 1.00 88.00 108 GLY A CA 1
ATOM 887 C C . GLY A 1 108 ? -8.993 -6.413 -0.408 1.00 88.00 108 GLY A C 1
ATOM 888 O O . GLY A 1 108 ? -8.009 -6.678 0.276 1.00 88.00 108 GLY A O 1
ATOM 889 N N . ASP A 1 109 ? -10.046 -7.224 -0.445 1.00 85.44 109 ASP A N 1
ATOM 890 C CA . ASP A 1 109 ? -9.986 -8.571 0.124 1.00 85.44 109 ASP A CA 1
ATOM 891 C C . ASP A 1 109 ? -9.225 -9.532 -0.810 1.00 85.44 109 ASP A C 1
ATOM 893 O O . ASP A 1 109 ? -8.848 -9.187 -1.932 1.00 85.44 109 ASP A O 1
ATOM 897 N N . GLU A 1 110 ? -9.029 -10.774 -0.364 1.00 88.56 110 GLU A N 1
ATOM 898 C CA . GLU A 1 110 ? -8.350 -11.811 -1.153 1.00 88.56 110 GLU A CA 1
ATOM 899 C C . GLU A 1 110 ? -9.026 -12.055 -2.516 1.00 88.56 110 GLU A C 1
ATOM 901 O O . GLU A 1 110 ? -8.351 -12.300 -3.513 1.00 88.56 110 GLU A O 1
ATOM 906 N N . LYS A 1 111 ? -10.360 -11.928 -2.597 1.00 90.12 111 LYS A N 1
ATOM 907 C CA . LYS A 1 111 ? -11.111 -12.085 -3.858 1.00 90.12 111 LYS A CA 1
ATOM 908 C C . LYS A 1 111 ? -10.790 -10.991 -4.871 1.00 90.12 111 LYS A C 1
ATOM 910 O O . LYS A 1 111 ? -10.894 -11.229 -6.071 1.00 90.12 111 LYS A O 1
ATOM 915 N N . ASN A 1 112 ? -10.427 -9.809 -4.383 1.00 89.56 112 ASN A N 1
ATOM 916 C CA . ASN A 1 112 ? -9.936 -8.695 -5.181 1.00 89.56 112 ASN A CA 1
ATOM 917 C C . ASN A 1 112 ? -8.401 -8.632 -5.192 1.00 89.56 112 ASN A C 1
ATOM 919 O O . ASN A 1 112 ? -7.843 -7.589 -5.524 1.00 89.56 112 ASN A O 1
ATOM 923 N N . PHE A 1 113 ? -7.716 -9.725 -4.833 1.00 94.19 113 PHE A N 1
ATOM 924 C CA . PHE A 1 113 ? -6.255 -9.836 -4.846 1.00 94.19 113 PHE A CA 1
ATOM 925 C C . PHE A 1 113 ? -5.558 -8.709 -4.077 1.00 94.19 113 PHE A C 1
ATOM 927 O O . PHE A 1 113 ? -4.515 -8.209 -4.496 1.00 94.19 113 PHE A O 1
ATOM 934 N N . TYR A 1 114 ? -6.173 -8.279 -2.972 1.00 94.19 114 TYR A N 1
ATOM 935 C CA . TYR A 1 114 ? -5.667 -7.197 -2.135 1.00 94.19 114 TYR A CA 1
ATOM 936 C C . TYR A 1 114 ? -5.408 -5.885 -2.903 1.00 94.19 114 TYR A C 1
ATOM 938 O O . TYR A 1 114 ? -4.461 -5.178 -2.582 1.00 94.19 114 TYR A O 1
ATOM 946 N N . GLU A 1 115 ? -6.233 -5.549 -3.909 1.00 94.44 115 GLU A N 1
ATOM 947 C CA . GLU A 1 115 ? -6.109 -4.320 -4.721 1.00 94.44 115 GLU A CA 1
ATOM 948 C C . GLU A 1 115 ? -5.877 -3.062 -3.861 1.00 94.44 115 GLU A C 1
ATOM 950 O O . GLU A 1 115 ? -6.637 -2.793 -2.926 1.00 94.44 115 GLU A O 1
ATOM 955 N N . LEU A 1 116 ? -4.844 -2.282 -4.191 1.00 94.62 116 LEU A N 1
ATOM 956 C CA . LEU A 1 116 ? -4.509 -1.033 -3.510 1.00 94.62 116 LEU A CA 1
ATOM 957 C C . LEU A 1 116 ? -5.390 0.115 -3.995 1.00 94.62 116 LEU A C 1
ATOM 959 O O . LEU A 1 116 ? -5.501 0.373 -5.190 1.00 94.62 116 LEU A O 1
ATOM 963 N N . ASN A 1 117 ? -5.943 0.884 -3.066 1.00 93.94 117 ASN A N 1
ATOM 964 C CA . ASN A 1 117 ? -6.594 2.149 -3.365 1.00 93.94 117 ASN A CA 1
ATOM 965 C C . ASN A 1 117 ? -6.055 3.240 -2.438 1.00 93.94 117 ASN A C 1
ATOM 967 O O . ASN A 1 117 ? -6.132 3.123 -1.216 1.00 93.94 117 ASN A O 1
ATOM 971 N N . ILE A 1 118 ? -5.524 4.301 -3.032 1.00 93.44 118 ILE A N 1
ATOM 972 C CA . ILE A 1 118 ? -5.035 5.498 -2.357 1.00 93.44 118 ILE A CA 1
ATOM 973 C C . ILE A 1 118 ? -5.832 6.721 -2.814 1.00 93.44 118 ILE A C 1
ATOM 975 O O . ILE A 1 118 ? -6.293 6.814 -3.953 1.00 93.44 118 ILE A O 1
ATOM 979 N N . GLY A 1 119 ? -6.020 7.663 -1.897 1.00 92.50 119 GLY A N 1
ATOM 980 C CA . GLY A 1 119 ? -6.651 8.95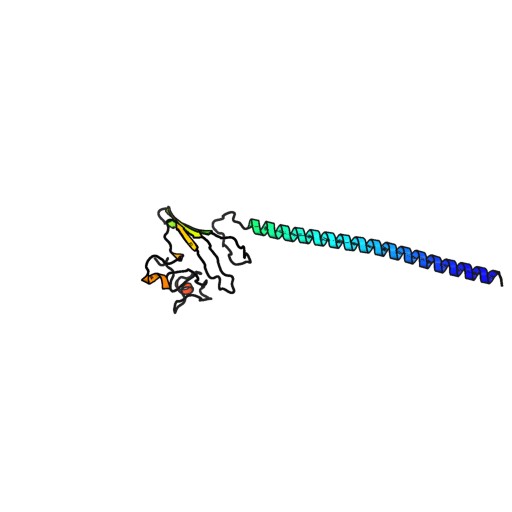0 -2.158 1.00 92.50 119 GLY A CA 1
ATOM 981 C C . GLY A 1 119 ? -5.638 10.088 -2.205 1.00 92.50 119 GLY A C 1
ATOM 982 O O . GLY A 1 119 ? -4.566 9.973 -2.789 1.00 92.50 119 GLY A O 1
ATOM 983 N N . GLU A 1 120 ? -6.005 11.218 -1.600 1.00 93.75 120 GLU A N 1
ATOM 984 C CA . GLU A 1 120 ? -5.201 12.444 -1.621 1.00 93.75 120 GLU A CA 1
ATOM 985 C C . GLU A 1 120 ? -3.831 12.244 -0.961 1.00 93.75 120 GLU A C 1
ATOM 987 O O . GLU A 1 120 ? -3.760 11.856 0.209 1.00 93.75 120 GLU A O 1
ATOM 992 N N . TYR A 1 121 ? -2.771 12.582 -1.700 1.00 94.94 121 TYR A N 1
ATOM 993 C CA . TYR A 1 121 ? -1.398 12.621 -1.208 1.00 94.94 121 TYR A CA 1
ATOM 994 C C . TYR A 1 121 ? -1.095 13.922 -0.445 1.00 94.94 121 TYR A C 1
ATOM 996 O O . TYR A 1 121 ? -1.476 15.021 -0.859 1.00 94.94 121 TYR A O 1
ATOM 1004 N N . SER A 1 122 ? -0.328 13.810 0.637 1.00 95.62 122 SER A N 1
ATOM 1005 C CA . SER A 1 122 ? 0.385 14.917 1.275 1.00 95.62 122 SER A CA 1
ATOM 1006 C C . SER A 1 122 ? 1.737 14.440 1.815 1.00 95.62 122 SER A C 1
ATOM 1008 O O . SER A 1 122 ? 1.891 13.285 2.197 1.00 95.62 122 SER A O 1
ATOM 1010 N N . GLY A 1 123 ? 2.749 15.309 1.854 1.00 95.31 123 GLY A N 1
ATOM 1011 C CA . GLY A 1 123 ? 4.046 14.966 2.444 1.00 95.31 123 GLY A CA 1
ATOM 1012 C C . GLY A 1 123 ? 5.253 15.545 1.720 1.00 95.31 123 GLY A C 1
ATOM 1013 O O . GLY A 1 123 ? 5.129 16.389 0.831 1.00 95.31 123 GLY A O 1
ATOM 1014 N N . THR A 1 124 ? 6.435 15.094 2.132 1.00 95.56 124 THR A N 1
ATOM 1015 C CA . THR A 1 124 ? 7.746 15.604 1.696 1.00 95.56 124 THR A CA 1
ATOM 1016 C C . THR A 1 124 ? 8.589 14.579 0.935 1.00 95.56 124 THR A C 1
ATOM 1018 O O . THR A 1 124 ? 9.674 14.934 0.464 1.00 95.56 124 THR A O 1
ATOM 1021 N N . ALA A 1 125 ? 8.122 13.330 0.831 1.00 92.25 125 ALA A N 1
ATOM 1022 C CA . ALA A 1 125 ? 8.810 12.231 0.149 1.00 92.25 125 ALA A CA 1
ATOM 1023 C C . ALA A 1 125 ? 8.582 12.195 -1.373 1.00 92.25 125 ALA A C 1
ATOM 1025 O O . ALA A 1 125 ? 9.391 11.617 -2.090 1.00 92.25 125 ALA A O 1
ATOM 1026 N N . GLY A 1 126 ? 7.523 12.843 -1.864 1.00 91.25 126 GLY A N 1
ATOM 1027 C CA . GLY A 1 126 ? 7.050 12.692 -3.240 1.00 91.25 126 GLY A CA 1
ATOM 1028 C C . GLY A 1 126 ? 5.934 11.648 -3.343 1.00 91.25 126 GLY A C 1
ATOM 1029 O O . GLY A 1 126 ? 5.790 10.778 -2.485 1.00 91.25 126 GLY A O 1
ATOM 1030 N N . ASP A 1 127 ? 5.116 11.767 -4.388 1.00 91.75 127 ASP A N 1
ATOM 1031 C CA . ASP A 1 127 ? 3.926 10.937 -4.612 1.00 91.75 127 ASP A CA 1
ATOM 1032 C C . ASP A 1 127 ? 4.260 9.705 -5.470 1.00 91.75 127 ASP A C 1
ATOM 1034 O O . ASP A 1 127 ? 3.899 9.616 -6.649 1.00 91.75 127 ASP A O 1
ATOM 1038 N N . SER A 1 128 ? 5.024 8.775 -4.883 1.00 90.25 128 SER A N 1
ATOM 1039 C CA . SER A 1 128 ? 5.500 7.585 -5.600 1.00 90.25 128 SER A CA 1
ATOM 1040 C C . SER A 1 128 ? 4.395 6.604 -5.944 1.00 90.25 128 SER A C 1
ATOM 1042 O O . SER A 1 128 ? 4.395 6.067 -7.047 1.00 90.25 128 SER A O 1
ATOM 1044 N N . LEU A 1 129 ? 3.421 6.411 -5.050 1.00 92.31 129 LEU A N 1
ATOM 1045 C CA . LEU A 1 129 ? 2.362 5.429 -5.275 1.00 92.31 129 LEU A CA 1
ATOM 1046 C C . LEU A 1 129 ? 1.422 5.840 -6.412 1.00 92.31 129 LEU A C 1
ATOM 1048 O O . LEU A 1 129 ? 0.932 4.977 -7.136 1.00 92.31 129 LEU A O 1
ATOM 1052 N N . ALA A 1 130 ? 1.180 7.136 -6.618 1.00 91.38 130 ALA A N 1
ATOM 1053 C CA . ALA A 1 130 ? 0.381 7.567 -7.759 1.00 91.38 130 ALA A CA 1
ATOM 1054 C C . ALA A 1 130 ? 1.177 7.595 -9.076 1.00 91.38 130 ALA A C 1
ATOM 1056 O O . ALA A 1 130 ? 0.562 7.602 -10.144 1.00 91.38 130 ALA A O 1
ATOM 1057 N N . GLY A 1 131 ? 2.516 7.594 -9.028 1.00 86.94 131 GLY A N 1
ATOM 1058 C CA . GLY A 1 131 ? 3.376 7.622 -10.216 1.00 86.94 131 GLY A CA 1
ATOM 1059 C C . GLY A 1 131 ? 3.332 8.954 -10.979 1.00 86.94 131 GLY A C 1
ATOM 1060 O O . GLY A 1 131 ? 3.579 8.995 -12.184 1.00 86.94 131 GLY A O 1
ATOM 1061 N N . ASN A 1 132 ? 3.003 10.058 -10.300 1.00 81.50 132 ASN A N 1
ATOM 1062 C CA . ASN A 1 132 ? 2.698 11.359 -10.917 1.00 81.50 132 ASN A CA 1
ATOM 1063 C C . ASN A 1 132 ? 3.931 12.191 -11.330 1.00 81.50 132 ASN A C 1
ATOM 1065 O O . ASN A 1 132 ? 3.798 13.368 -11.662 1.00 81.50 132 ASN A O 1
ATOM 1069 N N . PHE A 1 133 ? 5.135 11.617 -11.316 1.00 77.75 133 PHE A N 1
ATOM 1070 C CA . PHE A 1 133 ? 6.373 12.361 -11.585 1.00 77.75 133 PHE A CA 1
ATOM 1071 C C . PHE A 1 133 ? 6.543 12.768 -13.053 1.00 77.75 133 PHE A C 1
ATOM 1073 O O . PHE A 1 133 ? 7.165 13.792 -13.331 1.00 77.75 133 PHE A O 1
ATOM 1080 N N . HIS A 1 134 ? 5.999 11.984 -13.993 1.00 78.31 134 HIS A N 1
ATOM 1081 C CA . HIS A 1 134 ? 6.025 12.305 -15.420 1.00 78.31 134 HIS A CA 1
ATOM 1082 C C . HIS A 1 134 ? 4.786 11.742 -16.146 1.00 78.31 134 HIS A C 1
ATOM 1084 O O . HIS A 1 134 ? 4.450 10.572 -15.954 1.00 78.31 134 HIS A O 1
ATOM 1090 N N . PRO A 1 135 ? 4.111 12.507 -17.028 1.00 77.62 135 PRO A N 1
ATOM 1091 C CA . PRO A 1 135 ? 2.910 12.028 -17.724 1.00 77.62 135 PRO A CA 1
ATOM 1092 C C . PRO A 1 135 ? 3.142 10.759 -18.553 1.00 77.62 135 PRO A C 1
ATOM 1094 O O . PRO A 1 135 ? 2.265 9.908 -18.659 1.00 77.62 135 PRO A O 1
ATOM 1097 N N . GLU A 1 136 ? 4.340 10.608 -19.123 1.00 82.12 136 GLU A N 1
ATOM 1098 C CA . GLU A 1 136 ? 4.683 9.453 -19.963 1.00 82.12 136 GLU A CA 1
ATOM 1099 C C . GLU A 1 136 ? 4.916 8.165 -19.161 1.00 82.12 136 GLU A C 1
ATOM 1101 O O . GLU A 1 136 ? 4.875 7.078 -19.740 1.00 82.12 136 GLU A O 1
ATOM 1106 N N . VAL A 1 137 ? 5.158 8.273 -17.846 1.00 79.06 137 VAL A N 1
ATOM 1107 C CA . VAL A 1 137 ? 5.458 7.114 -16.989 1.00 79.06 137 VAL A CA 1
ATOM 1108 C C . VAL A 1 137 ? 4.291 6.681 -16.117 1.00 79.06 137 VAL A C 1
ATOM 1110 O O . VAL A 1 137 ? 4.236 5.527 -15.707 1.00 79.06 137 VAL A O 1
ATOM 1113 N N . GLN A 1 138 ? 3.314 7.566 -15.901 1.00 82.31 138 GLN A N 1
ATOM 1114 C CA . GLN A 1 138 ? 2.184 7.330 -15.002 1.00 82.31 138 GLN A CA 1
ATOM 1115 C C . GLN A 1 138 ? 1.462 6.001 -15.271 1.00 82.31 138 GLN A C 1
ATOM 1117 O O . GLN A 1 138 ? 1.114 5.291 -14.333 1.00 82.31 138 GLN A O 1
ATOM 1122 N N . TRP A 1 139 ? 1.263 5.631 -16.541 1.00 84.75 139 TRP A N 1
ATOM 1123 C CA . TRP A 1 139 ? 0.513 4.423 -16.895 1.00 84.75 139 TRP A CA 1
ATOM 1124 C C . TRP A 1 139 ? 1.184 3.121 -16.433 1.00 84.75 139 TRP A C 1
ATOM 1126 O O . TRP A 1 139 ? 0.477 2.151 -16.172 1.00 84.75 139 TRP A O 1
ATOM 1136 N N . TRP A 1 140 ? 2.517 3.100 -16.315 1.00 86.19 140 TRP A N 1
ATOM 1137 C CA . TRP A 1 140 ? 3.277 1.924 -15.883 1.00 86.19 140 TRP A CA 1
ATOM 1138 C C . TRP A 1 140 ? 3.842 2.036 -14.464 1.00 86.19 140 TRP A C 1
ATOM 1140 O O . TRP A 1 140 ? 4.188 1.011 -13.884 1.00 86.19 140 TRP A O 1
ATOM 1150 N N . ALA A 1 141 ? 3.928 3.254 -13.924 1.00 86.88 141 ALA A N 1
ATOM 1151 C CA . ALA A 1 141 ? 4.494 3.569 -12.612 1.00 86.88 141 ALA A CA 1
ATOM 1152 C C . ALA A 1 141 ? 3.434 3.741 -11.510 1.00 86.88 141 ALA A C 1
ATOM 1154 O O . ALA A 1 141 ? 3.763 3.743 -10.331 1.00 86.88 141 ALA A O 1
ATOM 1155 N N . SER A 1 142 ? 2.160 3.946 -11.859 1.00 92.31 142 SER A N 1
ATOM 1156 C CA . SER A 1 142 ? 1.113 4.112 -10.848 1.00 92.31 142 SER A CA 1
ATOM 1157 C C . SER A 1 142 ? 0.773 2.778 -10.187 1.00 92.31 142 SER A C 1
ATOM 1159 O O . SER A 1 142 ? 0.460 1.809 -10.880 1.00 92.31 142 SER A O 1
ATOM 1161 N N . HIS A 1 143 ? 0.767 2.760 -8.856 1.00 93.50 143 HIS A N 1
ATOM 1162 C CA . HIS A 1 143 ? 0.332 1.636 -8.023 1.00 93.50 143 HIS A CA 1
ATOM 1163 C C . HIS A 1 143 ? -1.163 1.707 -7.682 1.00 93.50 143 HIS A C 1
ATOM 1165 O O . HIS A 1 143 ? -1.728 0.786 -7.089 1.00 93.50 143 HIS A O 1
ATOM 1171 N N . GLN A 1 144 ? -1.832 2.800 -8.058 1.00 93.69 144 GLN A N 1
ATOM 1172 C CA . GLN A 1 144 ? -3.261 2.973 -7.841 1.00 93.69 144 GLN A CA 1
ATOM 1173 C C . GLN A 1 144 ? -4.038 1.867 -8.563 1.00 93.69 144 GLN A C 1
ATOM 1175 O O . GLN A 1 144 ? -3.955 1.725 -9.782 1.00 93.69 144 GLN A O 1
ATOM 1180 N N . ARG A 1 145 ? -4.844 1.119 -7.803 1.00 94.19 145 ARG A N 1
ATOM 1181 C CA . ARG A 1 145 ? -5.638 -0.034 -8.264 1.00 94.19 145 ARG A CA 1
ATOM 1182 C C . ARG A 1 145 ? -4.826 -1.225 -8.762 1.00 94.19 145 ARG A C 1
ATOM 1184 O O . ARG A 1 145 ? -5.378 -2.092 -9.440 1.00 94.19 145 ARG A O 1
ATOM 1191 N N . MET A 1 146 ? -3.540 -1.286 -8.436 1.00 95.75 146 MET A N 1
ATOM 1192 C CA . MET A 1 146 ? -2.748 -2.482 -8.694 1.00 95.75 146 MET A CA 1
ATOM 1193 C C . MET A 1 146 ? -3.084 -3.568 -7.679 1.00 95.75 146 MET A C 1
ATOM 1195 O O . MET A 1 146 ? -3.442 -3.290 -6.531 1.00 95.75 146 MET A O 1
ATOM 1199 N N . LYS A 1 147 ? -3.006 -4.818 -8.127 1.00 96.31 147 LYS A N 1
ATOM 1200 C CA . LYS A 1 147 ? -3.213 -6.004 -7.295 1.00 96.31 147 LYS A CA 1
ATOM 1201 C C . LYS A 1 147 ? -1.899 -6.399 -6.647 1.00 96.31 147 LYS A C 1
ATOM 1203 O O . LYS A 1 147 ? -0.833 -6.048 -7.137 1.00 96.31 147 LYS A O 1
ATOM 1208 N N . PHE A 1 148 ? -1.986 -7.107 -5.532 1.00 96.44 148 PHE A N 1
ATOM 1209 C CA . PHE A 1 148 ? -0.795 -7.585 -4.854 1.00 96.44 148 PHE A CA 1
ATOM 1210 C C . PHE A 1 148 ? -0.231 -8.805 -5.589 1.00 96.44 148 PHE A C 1
ATOM 1212 O O . PHE A 1 148 ? -0.962 -9.779 -5.815 1.00 96.44 148 PHE A O 1
ATOM 1219 N N . SER A 1 149 ? 1.055 -8.753 -5.928 1.00 95.19 149 SER A N 1
ATOM 1220 C CA . SER A 1 149 ? 1.781 -9.845 -6.578 1.00 95.19 149 SER A CA 1
ATOM 1221 C C . SER A 1 149 ? 2.883 -10.380 -5.668 1.00 95.19 149 SER A C 1
ATOM 1223 O O . SER A 1 149 ? 3.495 -9.639 -4.898 1.00 95.19 149 SER A O 1
ATOM 1225 N N . THR A 1 150 ? 3.135 -11.681 -5.767 1.00 95.50 150 THR A N 1
ATOM 1226 C CA . THR A 1 150 ? 4.232 -12.409 -5.116 1.00 95.50 150 THR A CA 1
ATOM 1227 C C . THR A 1 150 ? 4.913 -13.313 -6.142 1.00 95.50 150 THR A C 1
ATOM 1229 O O . THR A 1 150 ? 4.367 -13.568 -7.214 1.00 95.50 150 THR A O 1
ATOM 1232 N N . TRP A 1 151 ? 6.094 -13.845 -5.818 1.00 95.00 151 TRP A N 1
ATOM 1233 C CA . TRP A 1 151 ? 6.836 -14.751 -6.709 1.00 95.00 151 TRP A CA 1
ATOM 1234 C C . TRP A 1 151 ? 5.998 -15.946 -7.214 1.00 95.00 151 TRP A C 1
ATOM 1236 O O . TRP A 1 151 ? 6.209 -16.425 -8.321 1.00 95.00 151 TRP A O 1
ATOM 1246 N N . ASP A 1 152 ? 5.032 -16.423 -6.423 1.00 95.69 152 ASP A N 1
ATOM 1247 C CA . ASP A 1 152 ? 4.142 -17.543 -6.747 1.00 95.69 152 ASP A CA 1
ATOM 1248 C C . ASP A 1 152 ? 2.763 -17.119 -7.285 1.00 95.69 152 ASP A C 1
ATOM 1250 O O . ASP A 1 152 ? 1.981 -17.975 -7.710 1.00 95.69 152 ASP A O 1
ATOM 1254 N N . ARG A 1 153 ? 2.437 -15.821 -7.253 1.00 95.56 153 ARG A N 1
ATOM 1255 C CA . ARG A 1 153 ? 1.152 -15.268 -7.701 1.00 95.56 153 ARG A CA 1
ATOM 1256 C C . ARG A 1 153 ? 1.359 -13.921 -8.377 1.00 95.56 153 ARG A C 1
ATOM 1258 O O . ARG A 1 153 ? 1.371 -12.882 -7.722 1.00 95.56 153 ARG A O 1
ATOM 1265 N N . ASP A 1 154 ? 1.472 -13.963 -9.694 1.00 96.06 154 ASP A N 1
ATOM 1266 C CA . ASP A 1 154 ? 1.668 -12.782 -10.521 1.00 96.06 154 ASP A CA 1
ATOM 1267 C C . ASP A 1 154 ? 0.325 -12.145 -10.926 1.00 96.06 154 ASP A C 1
ATOM 1269 O O . ASP A 1 154 ? -0.514 -12.766 -11.589 1.00 96.06 154 ASP A O 1
ATOM 1273 N N . HIS A 1 155 ? 0.109 -10.909 -10.481 1.00 95.94 155 HIS A N 1
ATOM 1274 C CA . HIS A 1 155 ? -1.027 -10.064 -10.842 1.00 95.94 155 HIS A CA 1
ATOM 1275 C C . HIS A 1 155 ? -0.588 -8.685 -11.358 1.00 95.94 155 HIS A C 1
ATOM 1277 O O . HIS A 1 155 ? -1.382 -7.738 -11.298 1.00 95.94 155 HIS A O 1
ATOM 1283 N N . ASP A 1 156 ? 0.662 -8.566 -11.809 1.00 93.75 156 ASP A N 1
ATOM 1284 C CA . ASP A 1 156 ? 1.208 -7.322 -12.333 1.00 93.75 156 ASP A CA 1
ATOM 1285 C C . ASP A 1 156 ? 0.865 -7.143 -13.837 1.00 93.75 156 ASP A C 1
ATOM 1287 O O . ASP A 1 156 ? 0.114 -7.931 -14.422 1.00 93.75 156 ASP A O 1
ATOM 1291 N N . ASN A 1 157 ? 1.283 -6.031 -14.449 1.00 92.69 157 ASN A N 1
ATOM 1292 C CA . ASN A 1 157 ? 1.024 -5.701 -15.862 1.00 92.69 157 ASN A CA 1
ATOM 1293 C C . ASN A 1 157 ? 2.286 -5.844 -16.737 1.00 92.69 157 ASN A C 1
ATOM 1295 O O . ASN A 1 157 ? 2.373 -5.238 -17.816 1.00 92.69 157 ASN A O 1
ATOM 1299 N N . TYR A 1 158 ? 3.291 -6.577 -16.268 1.00 90.44 158 TYR A N 1
ATOM 1300 C CA . TYR A 1 158 ? 4.511 -6.881 -16.998 1.00 90.44 158 TYR A CA 1
ATOM 1301 C C . TYR A 1 158 ? 4.399 -8.240 -17.713 1.00 90.44 158 TYR A C 1
ATOM 1303 O O . TYR A 1 158 ? 3.496 -9.031 -17.470 1.00 90.44 158 TYR A O 1
ATOM 1311 N N . GLU A 1 159 ? 5.262 -8.481 -18.706 1.00 90.75 159 GLU A N 1
ATOM 1312 C CA . GLU A 1 159 ? 5.289 -9.779 -19.406 1.00 90.75 159 GLU A CA 1
ATOM 1313 C C . GLU A 1 159 ? 6.054 -10.850 -18.610 1.00 90.75 159 GLU A C 1
ATOM 1315 O O . GLU A 1 159 ? 5.857 -12.043 -18.843 1.00 90.75 159 GLU A O 1
ATOM 1320 N N . GLY A 1 160 ? 6.950 -10.421 -17.716 1.00 91.31 160 GLY A N 1
ATOM 1321 C CA . GLY A 1 160 ? 7.585 -11.259 -16.699 1.00 91.31 160 GLY A CA 1
ATOM 1322 C C . GLY A 1 160 ? 6.934 -11.042 -15.334 1.00 91.31 160 GLY A C 1
ATOM 1323 O O . GLY A 1 160 ? 5.903 -10.394 -15.255 1.00 91.31 160 GLY A O 1
ATOM 1324 N N . ASN A 1 161 ? 7.576 -11.530 -14.274 1.00 93.62 161 ASN A N 1
ATOM 1325 C CA . ASN A 1 161 ? 7.067 -11.425 -12.908 1.00 93.62 161 ASN A CA 1
ATOM 1326 C C . ASN A 1 161 ? 7.927 -10.444 -12.100 1.00 93.62 161 ASN A C 1
ATOM 1328 O O . ASN A 1 161 ? 9.052 -10.776 -11.708 1.00 93.62 161 ASN A O 1
ATOM 1332 N N . CYS A 1 162 ? 7.409 -9.243 -11.825 1.00 92.69 162 CYS A N 1
ATOM 1333 C CA . CYS A 1 162 ? 8.140 -8.236 -11.052 1.00 92.69 162 CYS A CA 1
ATOM 1334 C C . CYS A 1 162 ? 8.462 -8.724 -9.636 1.00 92.69 162 CYS A C 1
ATOM 1336 O O . CYS A 1 162 ? 9.554 -8.477 -9.131 1.00 92.69 162 CYS A O 1
ATOM 1338 N N . ALA A 1 163 ? 7.544 -9.456 -9.006 1.00 93.69 163 ALA A N 1
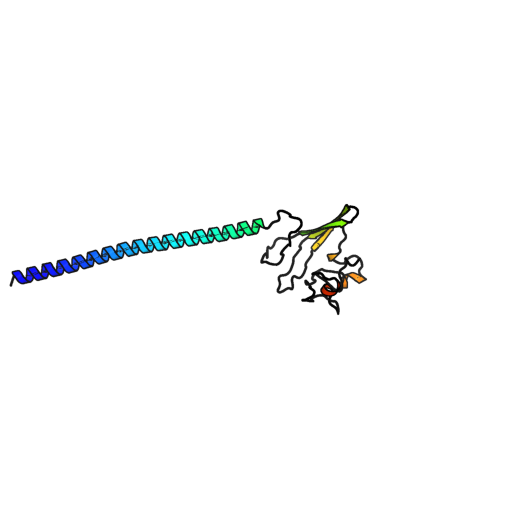ATOM 1339 C CA . ALA A 1 163 ? 7.731 -9.961 -7.651 1.00 93.69 163 ALA A CA 1
ATOM 1340 C C . ALA A 1 163 ? 8.842 -11.022 -7.556 1.00 93.69 163 ALA A C 1
ATOM 1342 O O . ALA A 1 163 ? 9.513 -11.133 -6.527 1.00 93.69 163 ALA A O 1
ATOM 1343 N N . GLU A 1 164 ? 9.053 -11.798 -8.621 1.00 94.56 164 GLU A N 1
ATOM 1344 C CA . GLU A 1 164 ? 10.174 -12.735 -8.730 1.00 94.56 164 GLU A CA 1
ATOM 1345 C C . GLU A 1 164 ? 11.501 -12.001 -8.982 1.00 94.56 164 GLU A C 1
ATOM 1347 O O . GLU A 1 164 ? 12.494 -12.286 -8.307 1.00 94.56 164 GLU A O 1
ATOM 1352 N N . GLU A 1 165 ? 11.516 -11.036 -9.908 1.00 92.75 165 GLU A N 1
ATOM 1353 C CA . GLU A 1 165 ? 12.717 -10.264 -10.256 1.00 92.75 165 GLU A CA 1
ATOM 1354 C C . GLU A 1 165 ? 13.215 -9.386 -9.098 1.00 92.75 165 GLU A C 1
ATOM 1356 O O . GLU A 1 165 ? 14.415 -9.362 -8.814 1.00 92.75 165 GLU A O 1
ATOM 1361 N N . ASP A 1 166 ? 12.296 -8.708 -8.405 1.00 89.56 166 ASP A N 1
ATOM 1362 C CA . ASP A 1 166 ? 12.589 -7.796 -7.294 1.00 89.56 166 ASP A CA 1
ATOM 1363 C C . ASP A 1 166 ? 12.535 -8.504 -5.920 1.00 89.56 166 ASP A C 1
ATOM 1365 O O . ASP A 1 166 ? 12.727 -7.872 -4.880 1.00 89.56 166 ASP A O 1
ATOM 1369 N N . GLN A 1 167 ? 12.280 -9.821 -5.896 1.00 91.81 167 GLN A N 1
ATOM 1370 C CA . GLN A 1 167 ? 12.277 -10.679 -4.700 1.00 91.81 167 GLN A CA 1
ATOM 1371 C C . GLN A 1 167 ? 11.411 -10.154 -3.540 1.00 91.81 167 GLN A C 1
ATOM 1373 O O . GLN A 1 167 ? 11.776 -10.263 -2.365 1.00 91.81 167 GLN A O 1
ATOM 1378 N N . SER A 1 168 ? 10.250 -9.580 -3.854 1.00 90.50 168 SER A N 1
ATOM 1379 C CA . SER A 1 168 ? 9.367 -8.952 -2.868 1.00 90.50 168 SER A CA 1
ATOM 1380 C C . SER A 1 168 ? 7.891 -9.096 -3.236 1.00 90.50 168 SER A C 1
ATOM 1382 O O . SER A 1 168 ? 7.541 -9.431 -4.362 1.00 90.50 168 SER A O 1
ATOM 1384 N N . GLY A 1 169 ? 7.012 -8.903 -2.250 1.00 93.75 169 GLY A N 1
ATOM 1385 C CA . GLY A 1 169 ? 5.571 -8.826 -2.472 1.00 93.75 169 GLY A CA 1
ATOM 1386 C C . GLY A 1 169 ? 5.134 -7.369 -2.510 1.00 93.75 169 GLY A C 1
ATOM 1387 O O . GLY A 1 169 ? 5.371 -6.646 -1.539 1.00 93.75 169 GLY A O 1
ATOM 1388 N N . TRP A 1 170 ? 4.506 -6.937 -3.601 1.00 94.25 170 TRP A N 1
ATOM 1389 C CA . TRP A 1 170 ? 4.111 -5.540 -3.772 1.00 94.25 170 TRP A CA 1
ATOM 1390 C C . TRP A 1 170 ? 2.919 -5.381 -4.713 1.00 94.25 170 TRP A C 1
ATOM 1392 O O . TRP A 1 170 ? 2.539 -6.299 -5.442 1.00 94.25 170 TRP A O 1
ATOM 1402 N N . TRP A 1 171 ? 2.342 -4.181 -4.717 1.00 95.31 171 TRP A N 1
ATOM 1403 C CA . TRP A 1 171 ? 1.341 -3.761 -5.696 1.00 95.31 171 TRP A CA 1
ATOM 1404 C C . TRP A 1 171 ? 2.006 -3.343 -7.006 1.00 95.31 171 TRP A C 1
ATOM 1406 O O . TRP A 1 171 ? 1.935 -2.180 -7.403 1.00 95.31 171 TRP A O 1
ATOM 1416 N N . PHE A 1 172 ? 2.717 -4.268 -7.646 1.00 93.75 172 PHE A N 1
ATOM 1417 C CA . PHE A 1 172 ? 3.437 -4.001 -8.888 1.00 93.75 172 PHE A CA 1
ATOM 1418 C C . PHE A 1 172 ? 2.479 -3.617 -10.028 1.00 93.75 172 PHE A C 1
ATOM 1420 O O . PHE A 1 172 ? 1.374 -4.148 -10.141 1.00 93.75 172 PHE A O 1
ATOM 1427 N N . ASN A 1 173 ? 2.914 -2.679 -10.873 1.00 90.56 173 ASN A N 1
ATOM 1428 C CA . ASN A 1 173 ? 2.274 -2.385 -12.155 1.00 90.56 173 ASN A CA 1
ATOM 1429 C C . ASN A 1 173 ? 3.102 -3.020 -13.276 1.00 90.56 173 ASN A C 1
ATOM 1431 O O . ASN A 1 173 ? 3.142 -4.236 -13.364 1.00 90.56 173 ASN A O 1
ATOM 1435 N N . ARG A 1 174 ? 3.801 -2.246 -14.113 1.00 84.25 174 ARG A N 1
ATOM 1436 C CA . ARG A 1 174 ? 4.798 -2.828 -15.026 1.00 84.25 174 ARG A CA 1
ATOM 1437 C C . ARG A 1 174 ? 6.161 -2.978 -14.351 1.00 84.25 174 ARG A C 1
ATOM 1439 O O . ARG A 1 174 ? 6.949 -3.803 -14.777 1.00 84.25 174 ARG A O 1
ATOM 1446 N N . PHE A 1 175 ? 6.435 -2.115 -13.373 1.00 76.94 175 PHE A N 1
ATOM 1447 C CA . PHE A 1 175 ? 7.626 -2.065 -12.524 1.00 76.94 175 PHE A CA 1
ATOM 1448 C C . PHE A 1 175 ? 7.266 -1.313 -11.230 1.00 76.94 175 PHE A C 1
ATOM 1450 O O . PHE A 1 175 ? 6.219 -0.660 -11.173 1.00 76.94 175 PHE A O 1
ATOM 1457 N N . ASP A 1 176 ? 8.126 -1.372 -10.211 1.00 74.81 176 ASP A N 1
ATOM 1458 C CA . ASP A 1 176 ? 8.052 -0.482 -9.046 1.00 74.81 176 ASP A CA 1
ATOM 1459 C C . ASP A 1 176 ? 8.866 0.806 -9.256 1.00 74.81 176 ASP A C 1
ATOM 1461 O O . ASP A 1 176 ? 9.894 0.816 -9.939 1.00 74.81 176 ASP A O 1
ATOM 1465 N N . VAL A 1 177 ? 8.405 1.913 -8.668 1.00 68.75 177 VAL A N 1
ATOM 1466 C CA . VAL A 1 177 ? 9.036 3.237 -8.838 1.00 68.75 177 VAL A CA 1
ATOM 1467 C C . VAL A 1 177 ? 10.236 3.432 -7.906 1.00 68.75 177 VAL A C 1
ATOM 1469 O O . VAL A 1 177 ? 11.027 4.349 -8.115 1.00 68.75 177 VAL A O 1
ATOM 1472 N N . LEU A 1 178 ? 10.417 2.574 -6.896 1.00 62.19 178 LEU A N 1
ATOM 1473 C CA . LEU A 1 178 ? 11.557 2.644 -5.974 1.00 62.19 178 LEU A CA 1
ATOM 1474 C C . LEU A 1 178 ? 12.797 1.899 -6.483 1.00 62.19 178 LEU A C 1
ATOM 1476 O O . LEU A 1 178 ? 13.792 1.814 -5.763 1.00 62.19 178 LEU A O 1
ATOM 1480 N N . ARG A 1 179 ? 12.771 1.401 -7.725 1.00 55.94 179 ARG A N 1
ATOM 1481 C CA . ARG A 1 179 ? 13.942 0.837 -8.402 1.00 55.94 179 ARG A CA 1
ATOM 1482 C C . ARG A 1 179 ? 14.939 1.961 -8.728 1.00 55.94 179 ARG A C 1
ATOM 1484 O O . ARG A 1 179 ? 14.922 2.521 -9.823 1.00 55.94 179 ARG A O 1
ATOM 1491 N N . ALA A 1 180 ? 15.757 2.319 -7.739 1.00 33.72 180 ALA A N 1
ATOM 1492 C CA . ALA A 1 180 ? 16.870 3.266 -7.825 1.00 33.72 180 ALA A CA 1
ATOM 1493 C C . ALA A 1 180 ? 18.216 2.537 -7.928 1.00 33.72 180 ALA A C 1
ATOM 1495 O O . ALA A 1 180 ? 18.400 1.527 -7.211 1.00 33.72 180 ALA A O 1
#

pLDDT: mean 81.36, std 16.65, range [33.72, 97.5]

Foldseek 3Di:
DVVVVVVVVVVVVVVVVVVVVVVVVVVVVVVVVVVVVVVVVVVVVVVVVVVVVVVVVVVVVPPDPDDPPDDDDPADDDPDPDWDKDKDWDADPVGDIWIKIFTSWAFDYVVLQRFTATHDIDIDPDDQQQVPPDPVCRQQRHLHRAHKAAPVRARECAPDRQNVVVVHIDSHHNHYPPPD